Protein AF-A0A2J6S0X8-F1 (afdb_monomer_lite)

Foldseek 3Di:
DQDPDFDDLEDPDQDALQVDWDKDWDWDWDQDPPPRDIDIDIDIDTHRPVVCLVPLVSLVVVLVVLVPDDPVVCRRVVVSHHVVNSVVSNCVRQVVNDDPVVPDDDPDDDDD

pLDDT: mean 86.48, std 17.75, range [34.16, 98.19]

Structure (mmCIF, N/CA/C/O backbone):
data_AF-A0A2J6S0X8-F1
#
_entry.id   AF-A0A2J6S0X8-F1
#
loop_
_atom_site.group_PDB
_atom_site.id
_atom_site.type_symbol
_atom_site.label_atom_id
_atom_site.label_alt_id
_atom_site.label_comp_id
_atom_site.label_asym_id
_atom_site.label_entity_id
_atom_site.label_seq_id
_atom_site.pdbx_PDB_ins_code
_atom_site.Cartn_x
_atom_site.Cartn_y
_atom_site.Cartn_z
_atom_site.occupancy
_atom_site.B_iso_or_equiv
_atom_site.auth_seq_id
_atom_site.auth_comp_id
_atom_site.auth_asym_id
_atom_site.auth_atom_id
_atom_site.pdbx_PDB_model_num
ATOM 1 N N . MET A 1 1 ? -13.379 -9.865 9.102 1.00 41.94 1 MET A N 1
ATOM 2 C CA . MET A 1 1 ? -12.910 -11.233 8.828 1.00 41.94 1 MET A CA 1
ATOM 3 C C . MET A 1 1 ? -11.591 -11.075 8.099 1.00 41.94 1 MET A C 1
ATOM 5 O O . MET A 1 1 ? -11.586 -10.489 7.026 1.00 41.94 1 MET A O 1
ATOM 9 N N . PHE A 1 2 ? -10.484 -11.426 8.757 1.00 47.00 2 PHE A N 1
ATOM 10 C CA . PHE A 1 2 ? -9.172 -11.511 8.111 1.00 47.00 2 PHE A CA 1
ATOM 11 C C . PHE A 1 2 ? -9.282 -12.508 6.958 1.00 47.00 2 PHE A C 1
ATOM 13 O O . PHE A 1 2 ? -10.103 -13.422 7.044 1.00 47.00 2 PHE A O 1
ATOM 20 N N . GLN A 1 3 ? -8.554 -12.274 5.871 1.00 52.78 3 GLN A N 1
ATOM 21 C CA . GLN A 1 3 ? -8.645 -13.056 4.642 1.00 52.78 3 GLN A CA 1
ATOM 22 C C . GLN A 1 3 ? -8.567 -14.558 4.977 1.00 52.78 3 GLN A C 1
ATOM 24 O O . GLN A 1 3 ? -7.548 -15.018 5.483 1.00 52.78 3 GLN A O 1
ATOM 29 N N . GLN A 1 4 ? -9.683 -15.284 4.826 1.00 54.19 4 GLN A N 1
ATOM 30 C CA . GLN A 1 4 ? -9.779 -16.689 5.256 1.00 54.19 4 GLN A CA 1
ATOM 31 C C . GLN A 1 4 ? -9.150 -17.647 4.248 1.00 54.19 4 GLN A C 1
ATOM 33 O O . GLN A 1 4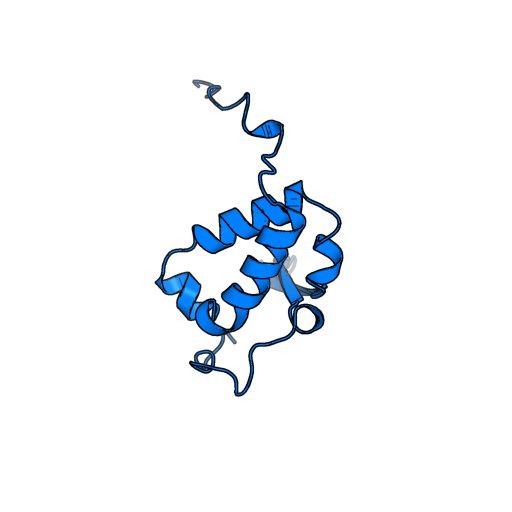 ? -8.719 -18.727 4.632 1.00 54.19 4 GLN A O 1
ATOM 38 N N . GLU A 1 5 ? -9.065 -17.223 2.989 1.00 61.81 5 GLU A N 1
ATOM 39 C CA . GLU A 1 5 ? -8.472 -17.989 1.901 1.00 61.81 5 GLU A CA 1
ATOM 40 C C . GLU A 1 5 ? -7.209 -17.273 1.405 1.00 61.81 5 GLU A C 1
ATOM 42 O O . GLU A 1 5 ? -7.247 -16.052 1.187 1.00 61.81 5 GLU A O 1
ATOM 47 N N . PRO A 1 6 ? -6.084 -17.989 1.242 1.00 65.56 6 PRO A N 1
ATOM 48 C CA . PRO A 1 6 ? -4.869 -17.414 0.683 1.00 65.56 6 PRO A CA 1
ATOM 49 C C . PRO A 1 6 ? -5.131 -16.858 -0.724 1.00 65.56 6 PRO A C 1
ATOM 51 O O . PRO A 1 6 ? -6.010 -17.326 -1.449 1.00 65.56 6 PRO A O 1
ATOM 54 N N . PHE A 1 7 ? -4.368 -15.834 -1.115 1.00 70.25 7 PHE A N 1
ATOM 55 C CA . PHE A 1 7 ? -4.376 -15.359 -2.498 1.00 70.25 7 PHE A CA 1
ATOM 56 C C . PHE A 1 7 ? -4.082 -16.518 -3.455 1.00 70.25 7 PHE A C 1
ATOM 58 O O . PHE A 1 7 ? -3.301 -17.410 -3.122 1.00 70.25 7 PHE A O 1
ATOM 65 N N . ALA A 1 8 ? -4.681 -16.484 -4.647 1.00 77.06 8 ALA A N 1
ATOM 66 C CA . ALA A 1 8 ? -4.326 -17.424 -5.700 1.00 77.06 8 ALA A CA 1
ATOM 67 C C . ALA A 1 8 ? -2.808 -17.377 -5.950 1.00 77.06 8 ALA A C 1
ATOM 69 O O . ALA A 1 8 ? -2.210 -16.299 -5.988 1.00 77.06 8 ALA A O 1
ATOM 70 N N . ASP A 1 9 ? -2.184 -18.540 -6.136 1.00 80.31 9 ASP A N 1
ATOM 71 C CA . ASP A 1 9 ? -0.738 -18.630 -6.378 1.00 80.31 9 ASP A CA 1
ATOM 72 C C . ASP A 1 9 ? -0.319 -17.948 -7.694 1.00 80.31 9 ASP A C 1
ATOM 74 O O . ASP A 1 9 ? 0.842 -17.604 -7.880 1.00 80.31 9 ASP A O 1
ATOM 78 N N . SER A 1 10 ? -1.260 -17.726 -8.614 1.00 81.38 10 SER A N 1
ATOM 79 C CA . SER A 1 10 ? -1.046 -16.961 -9.843 1.00 81.38 10 SER A CA 1
ATOM 80 C C . SER A 1 10 ? -2.365 -16.426 -10.404 1.00 81.38 10 SER A C 1
ATOM 82 O O . SER A 1 10 ? -3.449 -16.901 -10.055 1.00 81.38 10 SER A O 1
ATOM 84 N N . LEU A 1 11 ? -2.264 -15.436 -11.291 1.00 84.62 11 LEU A N 1
ATOM 85 C CA . LEU A 1 11 ? -3.362 -14.980 -12.142 1.00 84.62 11 LEU A CA 1
ATOM 86 C C . LEU A 1 11 ? -3.164 -15.511 -13.574 1.00 84.62 11 LEU A C 1
ATOM 88 O O . LEU A 1 11 ? -2.020 -15.728 -13.977 1.00 84.62 11 LEU A O 1
ATOM 92 N N . PRO A 1 12 ? -4.239 -15.681 -14.373 1.00 88.06 12 PRO A N 1
ATOM 93 C CA . PRO A 1 12 ? -4.135 -16.128 -15.770 1.00 88.06 12 PRO A CA 1
ATOM 94 C C . PRO A 1 12 ? -3.236 -15.239 -16.639 1.00 88.06 12 PRO A C 1
ATOM 96 O O . PRO A 1 12 ? -2.621 -15.703 -17.596 1.00 88.06 12 PRO A O 1
ATOM 99 N N . SER A 1 13 ? -3.166 -13.956 -16.297 1.00 89.81 13 SER A N 1
ATOM 100 C CA . SER A 1 13 ? -2.238 -12.983 -16.854 1.00 89.81 13 SER A CA 1
ATOM 101 C C . SER A 1 13 ? -1.752 -12.067 -15.732 1.00 89.81 13 SER A C 1
ATOM 103 O O . SER A 1 13 ? -2.511 -11.839 -14.783 1.00 89.81 13 SER A O 1
ATOM 105 N N . PRO A 1 14 ? -0.539 -11.496 -15.837 1.00 89.31 14 PRO A N 1
ATOM 106 C CA . PRO A 1 14 ? -0.104 -10.453 -14.917 1.00 89.31 14 PRO A CA 1
ATOM 107 C C . PRO A 1 14 ? -1.140 -9.317 -14.860 1.00 89.31 14 PRO A C 1
ATOM 109 O O . PRO A 1 14 ? -1.706 -8.976 -15.907 1.00 89.31 14 PRO A O 1
ATOM 112 N N . PRO A 1 15 ? -1.404 -8.737 -13.676 1.00 93.69 15 PRO A N 1
ATOM 113 C CA . PRO A 1 15 ? -2.291 -7.586 -13.572 1.00 93.69 15 PRO A CA 1
ATOM 114 C C . PRO A 1 15 ? -1.687 -6.395 -14.320 1.00 93.69 15 PRO A C 1
ATOM 116 O O . PRO A 1 15 ? -0.470 -6.324 -14.517 1.00 93.69 15 PRO A O 1
ATOM 119 N N . LYS A 1 16 ? -2.518 -5.440 -14.731 1.00 95.88 16 LYS A N 1
ATOM 120 C CA . LYS A 1 16 ? -2.007 -4.150 -15.196 1.00 95.88 16 LYS A CA 1
ATOM 121 C C . LYS A 1 16 ? -1.779 -3.228 -14.003 1.00 95.88 16 LYS A C 1
ATOM 123 O O . LYS A 1 16 ? -2.310 -3.469 -12.919 1.00 95.88 16 LYS A O 1
ATOM 128 N N . ILE A 1 17 ? -0.989 -2.172 -14.182 1.00 95.31 17 ILE A N 1
ATOM 129 C CA . ILE A 1 17 ? -0.706 -1.237 -13.085 1.00 95.31 17 ILE A CA 1
ATOM 130 C C . ILE A 1 17 ? -1.982 -0.517 -12.620 1.00 95.31 17 ILE A C 1
ATOM 132 O O . ILE A 1 17 ? -2.146 -0.271 -11.429 1.00 95.31 17 ILE A O 1
ATOM 136 N N . GLU A 1 18 ? -2.927 -0.280 -13.534 1.00 96.62 18 GLU A N 1
ATOM 137 C CA . GLU A 1 18 ? -4.223 0.353 -13.266 1.00 96.62 18 GLU A CA 1
ATOM 138 C C . GLU A 1 18 ? -5.162 -0.544 -12.441 1.00 96.62 18 GLU A C 1
ATOM 140 O O . GLU A 1 18 ? -6.083 -0.052 -11.789 1.00 96.62 18 GLU A O 1
ATOM 145 N N . ASP A 1 19 ? -4.921 -1.859 -12.436 1.00 94.62 19 ASP A N 1
ATOM 146 C CA . ASP A 1 19 ? -5.684 -2.810 -11.625 1.00 94.62 19 ASP A CA 1
ATOM 147 C C . ASP A 1 19 ? -5.202 -2.816 -10.159 1.00 94.62 19 ASP A C 1
ATOM 149 O O . ASP A 1 19 ? -5.904 -3.295 -9.261 1.00 94.62 19 ASP A O 1
ATOM 153 N N . ILE A 1 20 ? -4.011 -2.270 -9.880 1.00 95.31 20 ILE A N 1
ATOM 154 C CA . ILE A 1 20 ? -3.387 -2.304 -8.556 1.00 95.31 20 ILE A CA 1
ATOM 155 C C . ILE A 1 20 ? -3.794 -1.068 -7.748 1.00 95.31 20 ILE A C 1
ATOM 157 O O . ILE A 1 20 ? -3.603 0.075 -8.157 1.00 95.31 20 ILE A O 1
ATOM 161 N N . HIS A 1 21 ? -4.324 -1.313 -6.550 1.00 96.00 21 HIS A N 1
ATOM 162 C CA . HIS A 1 21 ? -4.727 -0.270 -5.611 1.00 96.00 21 HIS A CA 1
ATOM 163 C C . HIS A 1 21 ? -3.990 -0.423 -4.283 1.00 96.00 21 HIS A C 1
ATOM 165 O O . HIS A 1 21 ? -3.889 -1.519 -3.724 1.00 96.00 21 HIS A O 1
ATOM 171 N N . ILE A 1 22 ? -3.542 0.698 -3.728 1.00 94.62 22 ILE A N 1
ATOM 172 C CA . ILE A 1 22 ? -3.026 0.774 -2.368 1.00 94.62 22 ILE A CA 1
ATOM 173 C C . ILE A 1 22 ? -4.222 0.784 -1.419 1.00 94.62 22 ILE A C 1
ATOM 175 O O . ILE A 1 22 ? -5.008 1.733 -1.375 1.00 94.62 22 ILE A O 1
ATOM 179 N N . ARG A 1 23 ? -4.354 -0.283 -0.630 1.00 95.25 23 ARG A N 1
ATOM 180 C CA . ARG A 1 23 ? -5.310 -0.345 0.475 1.00 95.25 23 ARG A CA 1
ATOM 181 C C . ARG A 1 23 ? -4.649 0.157 1.748 1.00 95.25 23 ARG A C 1
ATOM 183 O O . ARG A 1 23 ? -3.734 -0.489 2.257 1.00 95.25 23 ARG A O 1
ATOM 190 N N . HIS A 1 24 ? -5.172 1.239 2.314 1.00 93.69 24 HIS A N 1
ATOM 191 C CA . HIS A 1 24 ? -4.805 1.665 3.660 1.00 93.69 24 HIS A CA 1
ATOM 192 C C . HIS A 1 24 ? -6.023 1.699 4.583 1.00 93.69 24 HIS A C 1
ATOM 194 O O . HIS A 1 24 ? -7.147 2.010 4.181 1.00 93.69 24 HIS A O 1
ATOM 200 N N . GLU A 1 25 ? -5.801 1.359 5.848 1.00 95.88 25 GLU A N 1
ATOM 201 C CA . GLU A 1 25 ? -6.843 1.321 6.864 1.00 95.88 25 GLU A CA 1
ATOM 202 C C . GLU A 1 25 ? -6.542 2.327 7.963 1.00 95.88 25 GLU A C 1
ATOM 204 O O . GLU A 1 25 ? -5.549 2.214 8.678 1.00 95.88 25 GLU A O 1
ATOM 209 N N . ARG A 1 26 ? -7.445 3.291 8.151 1.00 96.75 26 ARG A N 1
ATOM 210 C CA . ARG A 1 26 ? -7.412 4.148 9.331 1.00 96.75 26 ARG A CA 1
ATOM 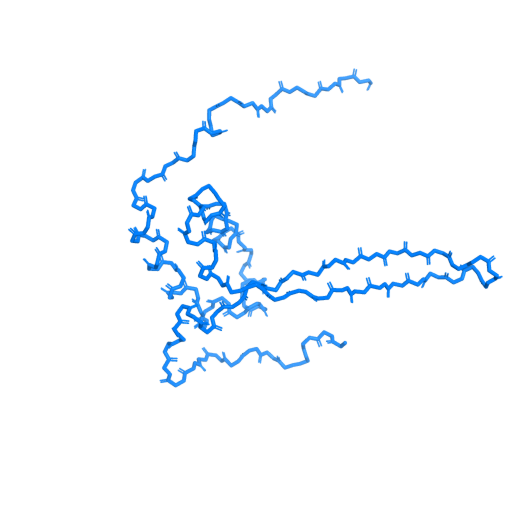211 C C . ARG A 1 26 ? -8.161 3.458 10.456 1.00 96.75 26 ARG A C 1
ATOM 213 O O . ARG A 1 26 ? -9.396 3.456 10.489 1.00 96.75 26 ARG A O 1
ATOM 220 N N . GLN A 1 27 ? -7.393 2.879 11.362 1.00 97.44 27 GLN A N 1
ATOM 221 C CA . GLN A 1 27 ? -7.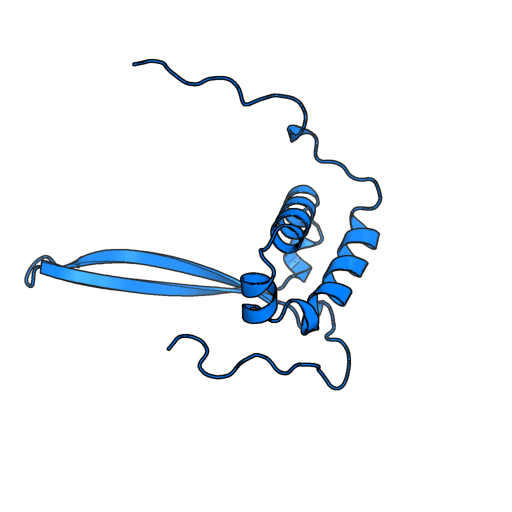895 2.157 12.516 1.00 97.44 27 GLN A CA 1
ATOM 222 C C . GLN A 1 27 ? -7.976 3.094 13.725 1.00 97.44 27 GLN A C 1
ATOM 224 O O . GLN A 1 27 ? -7.040 3.835 14.015 1.00 97.44 27 GLN A O 1
ATOM 229 N N . THR A 1 28 ? -9.112 3.105 14.422 1.00 97.00 28 THR A N 1
ATOM 230 C CA . THR A 1 28 ? -9.299 3.941 15.617 1.00 97.00 28 THR A CA 1
ATOM 231 C C . THR A 1 28 ? -9.934 3.141 16.741 1.00 97.00 28 THR A C 1
ATOM 233 O O . THR A 1 28 ? -10.862 2.367 16.512 1.00 97.00 28 THR A O 1
ATOM 236 N N . LEU A 1 29 ? -9.455 3.364 17.963 1.00 97.88 29 LEU A N 1
ATOM 237 C CA . LEU A 1 29 ? -10.004 2.789 19.186 1.00 97.88 29 LEU A CA 1
ATOM 238 C C . LEU A 1 29 ? -10.670 3.904 19.991 1.00 97.88 29 LEU A C 1
ATOM 240 O O . LEU A 1 29 ? -10.042 4.917 20.296 1.00 97.88 29 LEU A O 1
ATOM 244 N N . ARG A 1 30 ? -11.949 3.741 20.338 1.00 97.12 30 ARG A N 1
ATOM 245 C CA . ARG A 1 30 ? -12.684 4.701 21.174 1.00 97.12 30 ARG A CA 1
ATOM 246 C C . ARG A 1 30 ? -13.409 3.995 22.304 1.00 97.12 30 ARG A C 1
ATOM 248 O O . ARG A 1 30 ? -14.159 3.055 22.069 1.00 97.12 30 ARG A O 1
ATOM 255 N N . ARG A 1 31 ? -13.245 4.485 23.533 1.00 97.75 31 ARG A N 1
ATOM 256 C CA . ARG A 1 31 ? -14.027 4.004 24.676 1.00 97.75 31 ARG A CA 1
ATOM 257 C C . ARG A 1 31 ? -15.408 4.657 24.673 1.00 97.75 31 ARG A C 1
ATOM 259 O O . ARG A 1 31 ? -15.506 5.882 24.679 1.00 97.75 31 ARG A O 1
ATOM 266 N N . LEU A 1 32 ? -16.470 3.857 24.694 1.00 97.94 32 LEU A N 1
ATOM 267 C CA . LEU A 1 32 ? -17.838 4.372 24.749 1.00 97.94 32 LEU A CA 1
ATOM 268 C C . LEU A 1 32 ? -18.148 4.943 26.145 1.00 97.94 32 LEU A C 1
ATOM 270 O O . LEU A 1 32 ? -17.850 4.288 27.147 1.00 97.94 32 LEU A O 1
ATOM 274 N N . PRO A 1 33 ? -18.778 6.128 26.245 1.00 97.31 33 PRO A N 1
ATOM 275 C CA . PRO A 1 33 ? -18.912 6.840 27.518 1.00 97.31 33 PRO A CA 1
ATOM 276 C C . PRO A 1 33 ? -19.823 6.129 28.526 1.00 97.31 33 PRO A C 1
ATOM 278 O O . PRO A 1 33 ? -19.589 6.221 29.726 1.00 97.31 33 PRO A O 1
ATOM 281 N N . ARG A 1 34 ? -20.841 5.395 28.055 1.00 97.94 34 ARG A N 1
ATOM 282 C CA . ARG A 1 34 ? -21.822 4.720 28.924 1.00 97.94 34 ARG A CA 1
ATOM 283 C C . ARG A 1 34 ? -21.409 3.303 29.308 1.00 97.94 34 ARG A C 1
ATOM 285 O O . ARG A 1 34 ? -21.410 2.956 30.479 1.00 97.94 34 ARG A O 1
ATOM 292 N N . THR A 1 35 ? -21.066 2.477 28.324 1.00 98.06 35 THR A N 1
ATOM 293 C CA . THR A 1 35 ? -20.793 1.046 28.540 1.00 98.06 35 THR A CA 1
ATOM 294 C C . THR A 1 35 ? -19.332 0.759 28.861 1.00 98.06 35 THR A C 1
ATOM 296 O O . THR A 1 35 ? -19.005 -0.345 29.278 1.00 98.06 35 THR A O 1
ATOM 299 N N . ARG A 1 36 ? -18.439 1.731 28.630 1.00 97.31 36 ARG A N 1
ATOM 300 C CA . ARG A 1 36 ? -16.977 1.583 28.712 1.00 97.31 36 ARG A CA 1
ATOM 301 C C . ARG A 1 36 ? -16.381 0.515 27.789 1.00 97.31 36 ARG A C 1
ATOM 303 O O . ARG A 1 36 ? -15.182 0.265 27.872 1.00 97.31 36 ARG A O 1
ATOM 310 N N . ALA A 1 37 ? -17.174 -0.042 26.872 1.00 98.19 37 ALA A N 1
ATOM 311 C CA . ALA A 1 37 ? -16.683 -0.912 25.814 1.00 98.19 37 ALA A CA 1
ATOM 312 C C . ALA A 1 37 ? -15.701 -0.161 24.900 1.00 98.19 37 ALA A C 1
ATOM 314 O O . ALA A 1 37 ? -15.806 1.058 24.724 1.00 98.19 37 ALA A O 1
ATOM 315 N N . VAL A 1 38 ? -14.764 -0.898 24.302 1.00 97.62 38 VAL A N 1
ATOM 316 C CA . VAL A 1 38 ? -13.837 -0.373 23.295 1.00 97.62 38 VAL A CA 1
ATOM 317 C C . VAL A 1 38 ? -14.434 -0.610 21.914 1.00 97.62 38 VAL A C 1
ATOM 319 O O . VAL A 1 38 ? -14.638 -1.745 21.497 1.00 97.62 38 VAL A O 1
ATOM 322 N N . MET A 1 39 ? -14.723 0.475 21.207 1.00 97.56 39 MET A N 1
ATOM 323 C CA . MET A 1 39 ? -15.145 0.457 19.816 1.00 97.56 39 MET A CA 1
ATOM 324 C C . MET A 1 39 ? -13.907 0.545 18.925 1.00 97.56 39 MET A C 1
ATOM 326 O O . MET A 1 39 ? -13.212 1.563 18.927 1.00 97.56 39 MET A O 1
ATOM 330 N N . PHE A 1 40 ? -13.644 -0.522 18.175 1.00 97.75 40 PHE A N 1
ATOM 331 C CA . PHE A 1 40 ? -12.615 -0.565 17.145 1.00 97.75 40 PHE A CA 1
ATOM 332 C C . PHE A 1 40 ? -13.252 -0.281 15.786 1.00 97.75 40 PHE A C 1
ATOM 334 O O . PHE A 1 40 ? -14.086 -1.049 15.312 1.00 97.75 40 PHE A O 1
ATOM 341 N N . LEU A 1 41 ? -12.894 0.849 15.184 1.00 96.75 41 LEU A N 1
ATOM 342 C CA . LEU A 1 41 ? -13.366 1.241 13.861 1.00 96.75 41 LEU A CA 1
ATOM 343 C C . LEU A 1 41 ? -12.234 1.104 12.858 1.00 96.75 41 LEU A C 1
ATOM 345 O O . LEU A 1 41 ? -11.125 1.570 13.112 1.00 96.75 41 LEU A O 1
ATOM 349 N N . VAL A 1 42 ? -12.557 0.554 11.695 1.00 96.38 42 VAL A N 1
ATOM 350 C CA . VAL A 1 42 ? -11.643 0.430 10.563 1.00 96.38 42 VAL A CA 1
ATOM 351 C C . VAL A 1 42 ? -12.267 1.159 9.384 1.00 96.38 42 VAL A C 1
ATOM 353 O O . VAL A 1 42 ? -13.307 0.744 8.876 1.00 96.38 42 VAL A O 1
ATOM 356 N N . ARG A 1 43 ? -11.650 2.258 8.944 1.00 97.00 43 ARG A N 1
ATOM 357 C CA . ARG A 1 43 ? -12.026 2.916 7.688 1.00 97.00 43 ARG A CA 1
ATOM 358 C C . ARG A 1 43 ? -11.034 2.518 6.605 1.00 97.00 43 ARG A C 1
ATOM 360 O O . ARG A 1 43 ? -9.861 2.861 6.707 1.00 97.00 43 ARG A O 1
ATOM 367 N N . THR A 1 44 ? -11.514 1.796 5.597 1.00 9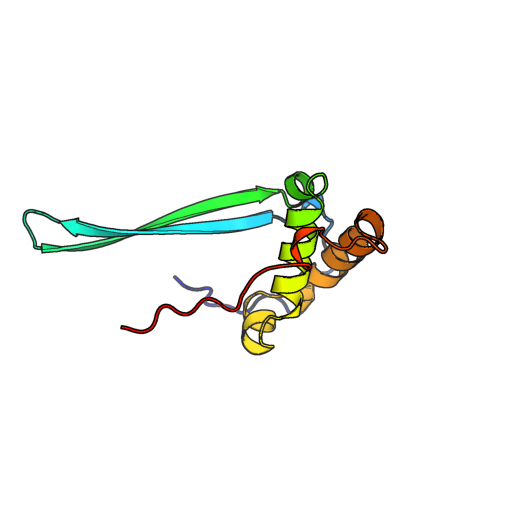6.12 44 THR A N 1
ATOM 368 C CA . THR A 1 44 ? -10.716 1.379 4.436 1.00 96.12 44 THR A CA 1
ATOM 369 C C . THR A 1 44 ? -10.736 2.465 3.369 1.00 96.12 44 THR A C 1
ATOM 371 O O . THR A 1 44 ? -11.796 3.013 3.067 1.00 96.12 44 THR A O 1
ATOM 374 N N . TYR A 1 45 ? -9.575 2.734 2.789 1.00 96.56 45 TYR A N 1
ATOM 375 C CA . TYR A 1 45 ? -9.405 3.548 1.596 1.00 96.56 45 TYR A CA 1
ATOM 376 C C . TYR A 1 45 ? -8.687 2.709 0.540 1.00 96.56 45 TYR A C 1
ATOM 378 O O . TYR A 1 45 ? -7.850 1.867 0.876 1.00 96.56 45 TYR A O 1
ATOM 386 N N . LEU A 1 46 ? -9.044 2.936 -0.718 1.00 96.00 46 LEU A N 1
ATOM 387 C CA . LEU A 1 46 ? -8.419 2.326 -1.882 1.00 96.00 46 LEU A CA 1
ATOM 388 C C . LEU A 1 46 ? -7.991 3.467 -2.795 1.00 96.00 46 LEU A C 1
ATOM 390 O O . LEU A 1 46 ? -8.842 4.226 -3.253 1.00 96.00 46 LEU A O 1
ATOM 394 N N . THR A 1 47 ? -6.689 3.588 -3.011 1.00 95.06 47 THR A N 1
ATOM 395 C CA . THR A 1 47 ? -6.099 4.600 -3.890 1.00 95.06 47 THR A CA 1
ATOM 396 C C . THR A 1 47 ? -5.476 3.882 -5.083 1.00 95.06 47 THR A C 1
ATOM 398 O O . THR A 1 47 ? -4.727 2.928 -4.851 1.00 95.06 47 THR A O 1
ATOM 401 N N . PRO A 1 48 ? -5.775 4.272 -6.333 1.00 96.50 48 PRO A N 1
ATOM 402 C CA . PRO A 1 48 ? -5.070 3.753 -7.499 1.00 96.50 48 PRO A CA 1
ATOM 403 C C . PRO A 1 48 ? -3.559 3.907 -7.321 1.00 96.50 48 PRO A C 1
ATOM 405 O O . PRO A 1 48 ? -3.082 4.968 -6.926 1.00 96.50 48 PRO A O 1
ATOM 408 N N . LEU A 1 49 ? -2.788 2.855 -7.597 1.00 96.06 49 LEU A N 1
ATOM 409 C CA . LEU A 1 49 ? -1.327 2.937 -7.507 1.00 96.06 49 LEU A CA 1
ATOM 410 C C . LEU A 1 49 ? -0.753 3.946 -8.516 1.00 96.06 49 LEU A C 1
ATOM 412 O O . LEU A 1 49 ? 0.293 4.538 -8.267 1.00 96.06 49 LEU A O 1
ATOM 416 N N . THR A 1 50 ? -1.472 4.173 -9.618 1.00 96.81 50 THR A N 1
ATOM 417 C CA . THR A 1 50 ? -1.154 5.172 -10.643 1.00 96.81 50 THR A CA 1
ATOM 418 C C . THR A 1 50 ? -1.041 6.589 -10.090 1.00 96.81 50 THR A C 1
ATOM 420 O O . THR A 1 50 ? -0.211 7.351 -10.575 1.00 96.81 50 THR A O 1
ATOM 423 N N . ASP A 1 51 ? -1.806 6.927 -9.049 1.00 94.94 51 ASP A N 1
ATOM 424 C CA . ASP A 1 51 ? -1.785 8.262 -8.439 1.00 94.94 51 ASP A CA 1
ATOM 425 C C . ASP A 1 51 ? -0.444 8.546 -7.735 1.00 94.94 51 ASP A C 1
ATOM 427 O O . ASP A 1 51 ? -0.090 9.699 -7.523 1.00 94.94 51 ASP A O 1
ATOM 431 N N . LEU A 1 52 ? 0.324 7.501 -7.391 1.00 93.25 52 LEU A N 1
ATOM 432 C CA . LEU A 1 52 ? 1.629 7.623 -6.733 1.00 93.25 52 LEU A CA 1
ATOM 433 C C . LEU A 1 52 ? 2.792 7.789 -7.722 1.00 93.25 52 LEU A C 1
ATOM 435 O O . LEU A 1 52 ? 3.907 8.100 -7.314 1.00 93.25 52 LEU A O 1
ATOM 439 N N . LEU A 1 53 ? 2.573 7.540 -9.016 1.00 93.25 53 LEU A N 1
ATOM 440 C CA . LEU A 1 53 ? 3.659 7.462 -10.000 1.00 93.25 53 LEU A CA 1
ATOM 441 C C . LEU A 1 53 ? 4.359 8.810 -10.233 1.00 93.25 53 LEU A C 1
ATOM 443 O O . LEU A 1 53 ? 5.514 8.833 -10.652 1.00 93.25 53 LEU A O 1
ATOM 447 N N . GLU A 1 54 ? 3.682 9.919 -9.929 1.00 91.38 54 GLU A N 1
ATOM 448 C CA . GLU A 1 54 ? 4.227 11.278 -10.030 1.00 91.38 54 GLU A CA 1
ATOM 449 C C . GLU A 1 54 ? 5.066 11.677 -8.797 1.00 91.38 54 GLU A C 1
ATOM 451 O O . GLU A 1 54 ? 5.876 12.602 -8.869 1.00 91.38 54 GLU A O 1
ATOM 456 N N . GLU A 1 55 ? 4.939 10.954 -7.679 1.00 94.38 55 GLU A N 1
ATOM 457 C CA . GLU A 1 55 ? 5.628 11.233 -6.415 1.00 94.38 55 GLU A CA 1
ATOM 458 C C . GLU A 1 55 ? 6.815 10.281 -6.197 1.00 94.38 55 GLU A C 1
ATOM 460 O O . GLU A 1 55 ? 6.699 9.228 -5.564 1.00 94.38 55 GLU A O 1
ATOM 465 N N . ARG A 1 56 ? 7.992 10.655 -6.708 1.00 94.06 56 ARG A N 1
ATOM 466 C CA . ARG A 1 56 ? 9.189 9.791 -6.695 1.00 94.06 56 ARG A CA 1
ATOM 467 C C . ARG A 1 56 ? 9.648 9.356 -5.298 1.00 94.06 56 ARG A C 1
ATOM 469 O O . ARG A 1 56 ? 9.962 8.179 -5.128 1.00 94.06 56 ARG A O 1
ATOM 476 N N . ASP A 1 57 ? 9.639 10.245 -4.306 1.00 94.69 57 ASP A N 1
ATOM 477 C CA . ASP A 1 57 ? 10.005 9.910 -2.918 1.00 94.69 57 ASP A CA 1
ATOM 478 C C . ASP A 1 57 ? 9.060 8.861 -2.316 1.00 94.69 57 ASP A C 1
ATOM 480 O O . ASP A 1 57 ? 9.491 7.856 -1.735 1.00 94.69 57 ASP A O 1
ATOM 484 N N . SER A 1 58 ? 7.754 9.068 -2.502 1.00 94.12 58 SER A N 1
ATOM 485 C CA . SER A 1 58 ? 6.700 8.172 -2.027 1.00 94.12 58 SER A CA 1
ATOM 486 C C . SER A 1 58 ? 6.780 6.811 -2.726 1.00 94.12 58 SER A C 1
ATOM 488 O O . SER A 1 58 ? 6.691 5.767 -2.073 1.00 94.12 58 SER A O 1
ATOM 490 N N . LEU A 1 59 ? 7.011 6.805 -4.042 1.00 95.69 59 LEU A N 1
ATOM 491 C CA . LEU A 1 59 ? 7.175 5.595 -4.847 1.00 95.69 59 LEU A CA 1
ATOM 492 C C . LEU A 1 59 ? 8.425 4.802 -4.437 1.00 95.69 59 LEU A C 1
ATOM 494 O O . LEU A 1 59 ? 8.351 3.585 -4.255 1.00 95.69 59 LEU A O 1
ATOM 498 N N . TYR A 1 60 ? 9.556 5.484 -4.233 1.00 95.75 60 TYR A N 1
ATOM 499 C CA . TYR A 1 60 ? 10.800 4.878 -3.754 1.00 95.75 60 TYR A CA 1
ATOM 500 C C . TYR A 1 60 ? 10.625 4.265 -2.360 1.00 95.75 60 TYR A C 1
ATOM 502 O O . TYR A 1 60 ? 11.018 3.117 -2.120 1.00 95.75 60 TYR A O 1
ATOM 510 N N . SER A 1 61 ? 9.992 5.006 -1.448 1.00 94.94 61 SER A N 1
ATOM 511 C CA . SER A 1 61 ? 9.708 4.555 -0.083 1.00 94.94 61 SER A CA 1
ATOM 512 C C . SER A 1 61 ? 8.793 3.332 -0.079 1.00 94.94 61 SER A C 1
ATOM 514 O O . SER A 1 61 ? 9.048 2.364 0.640 1.00 94.94 61 SER A O 1
ATOM 516 N N . LEU A 1 62 ? 7.759 3.330 -0.927 1.00 95.50 62 LEU A N 1
ATOM 517 C CA . LEU A 1 62 ? 6.851 2.198 -1.071 1.00 95.50 62 LEU A CA 1
ATOM 518 C C . LEU A 1 62 ? 7.565 0.961 -1.640 1.00 95.50 62 LEU A C 1
ATOM 520 O O . LEU A 1 62 ? 7.394 -0.126 -1.083 1.00 95.50 62 LEU A O 1
ATOM 524 N N . ARG A 1 63 ? 8.389 1.113 -2.692 1.00 96.31 63 ARG A N 1
ATOM 525 C CA . ARG A 1 63 ? 9.213 0.017 -3.242 1.00 96.31 63 ARG A CA 1
ATOM 526 C C . ARG A 1 63 ? 10.089 -0.593 -2.155 1.00 96.31 63 ARG A C 1
ATOM 528 O O . ARG A 1 63 ? 9.998 -1.792 -1.899 1.00 96.31 63 ARG A O 1
ATOM 535 N N . SER A 1 64 ? 10.851 0.252 -1.468 1.00 95.44 64 SER A N 1
ATOM 536 C CA . SER A 1 64 ? 11.778 -0.159 -0.410 1.00 95.44 64 SER A CA 1
ATOM 537 C C . SER A 1 64 ? 11.054 -0.899 0.720 1.00 95.44 64 SER A C 1
ATOM 539 O O . SER A 1 64 ? 11.493 -1.960 1.165 1.00 95.44 64 SER A O 1
ATOM 541 N N . ALA A 1 65 ? 9.896 -0.390 1.152 1.00 95.81 65 ALA A N 1
ATOM 542 C CA . ALA A 1 65 ? 9.097 -1.017 2.199 1.00 95.81 65 ALA A CA 1
ATOM 543 C C . ALA A 1 65 ? 8.545 -2.392 1.785 1.00 95.81 65 ALA A C 1
ATOM 545 O O . ALA A 1 65 ? 8.554 -3.314 2.598 1.00 95.81 65 ALA A O 1
ATOM 546 N N . ILE A 1 66 ? 8.067 -2.545 0.544 1.00 95.94 66 ILE A N 1
ATOM 547 C CA . ILE A 1 66 ? 7.541 -3.818 0.018 1.00 95.94 66 ILE A CA 1
ATOM 548 C C . ILE A 1 66 ? 8.652 -4.861 -0.131 1.00 95.94 66 ILE A C 1
ATOM 550 O O . ILE A 1 66 ? 8.432 -6.045 0.143 1.00 95.94 66 ILE A O 1
ATOM 554 N N . GLU A 1 67 ? 9.843 -4.450 -0.564 1.00 95.25 67 GLU A N 1
ATOM 555 C CA . GLU A 1 67 ? 11.000 -5.340 -0.698 1.00 95.25 67 GLU A CA 1
ATOM 556 C C . GLU A 1 67 ? 11.496 -5.832 0.662 1.00 95.25 67 GLU A C 1
ATOM 558 O O . GLU A 1 67 ? 11.802 -7.016 0.807 1.00 95.25 67 GLU A O 1
ATOM 563 N N . ALA A 1 68 ? 11.457 -4.968 1.677 1.00 96.62 68 ALA A 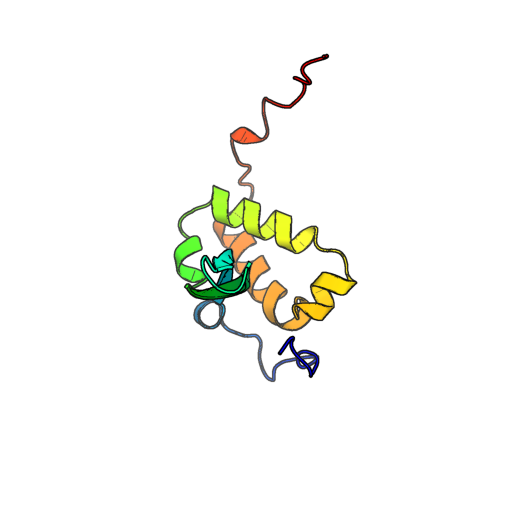N 1
ATOM 564 C CA . ALA A 1 68 ? 11.848 -5.287 3.047 1.00 96.62 68 ALA A CA 1
ATOM 565 C C . ALA A 1 68 ? 10.844 -6.171 3.816 1.00 96.62 68 ALA A C 1
ATOM 567 O O . ALA A 1 68 ? 11.114 -6.547 4.959 1.00 96.62 68 ALA A O 1
ATOM 568 N N . TRP A 1 69 ? 9.679 -6.508 3.245 1.00 96.19 69 TRP A N 1
ATOM 569 C CA . TRP A 1 69 ? 8.718 -7.377 3.929 1.00 96.19 69 TRP A CA 1
ATOM 570 C C . TRP A 1 69 ? 9.313 -8.758 4.242 1.00 96.19 69 TRP A C 1
ATOM 572 O O . TRP A 1 69 ? 9.871 -9.396 3.343 1.00 96.19 69 TRP A O 1
ATOM 582 N N . PRO A 1 70 ? 9.109 -9.277 5.472 1.00 96.75 70 PRO A N 1
ATOM 583 C CA . PRO A 1 70 ? 9.361 -10.680 5.772 1.00 96.75 70 PRO A CA 1
ATOM 584 C C . PRO A 1 70 ? 8.576 -11.589 4.824 1.00 96.75 70 PRO A C 1
ATOM 586 O O . PRO A 1 70 ? 7.442 -11.274 4.454 1.00 96.75 70 PRO A O 1
ATOM 589 N N . GLU A 1 71 ? 9.143 -12.743 4.476 1.00 93.44 71 GLU A N 1
ATOM 590 C CA . GLU A 1 71 ? 8.570 -13.623 3.449 1.00 93.44 71 GLU A CA 1
ATOM 591 C C . GLU A 1 71 ? 7.143 -14.090 3.779 1.00 93.44 71 GLU A C 1
ATOM 593 O O . GLU A 1 71 ? 6.275 -14.130 2.911 1.00 93.44 71 GLU A O 1
ATOM 598 N N . GLU A 1 72 ? 6.850 -14.348 5.055 1.00 91.19 72 GLU A N 1
ATOM 599 C CA . GLU A 1 72 ? 5.495 -14.689 5.499 1.00 91.19 72 GLU A CA 1
ATOM 600 C C . GLU A 1 72 ? 4.494 -13.559 5.209 1.00 91.19 72 GLU A C 1
ATOM 602 O O . GLU A 1 72 ? 3.405 -13.806 4.691 1.00 91.19 72 GLU A O 1
ATOM 607 N N . MET A 1 73 ? 4.878 -12.305 5.476 1.00 92.38 73 MET A N 1
ATOM 608 C CA . MET A 1 73 ? 4.045 -11.139 5.182 1.00 92.38 73 MET A CA 1
ATOM 609 C C . MET A 1 73 ? 3.871 -10.949 3.676 1.00 92.38 73 MET A C 1
ATOM 611 O O . MET A 1 73 ? 2.772 -10.629 3.220 1.00 92.38 73 MET A O 1
ATOM 615 N N . ALA A 1 74 ? 4.938 -11.152 2.906 1.00 93.06 74 ALA A N 1
ATOM 616 C CA . ALA A 1 74 ? 4.906 -11.072 1.456 1.00 93.06 74 ALA A CA 1
ATOM 617 C C . ALA A 1 74 ? 3.932 -12.086 0.850 1.00 93.06 74 ALA A C 1
ATOM 619 O O . ALA A 1 74 ? 3.072 -11.701 0.056 1.00 93.06 74 ALA A O 1
ATOM 620 N N . ARG A 1 75 ? 4.008 -13.350 1.278 1.00 90.12 75 ARG A N 1
ATOM 621 C CA . ARG A 1 75 ? 3.075 -14.401 0.861 1.00 90.12 75 ARG A CA 1
ATOM 622 C C . ARG A 1 75 ? 1.650 -14.089 1.303 1.00 90.12 75 ARG A C 1
ATOM 624 O O . ARG A 1 75 ? 0.729 -14.166 0.493 1.00 90.12 75 ARG A O 1
ATOM 631 N N . TYR A 1 76 ? 1.471 -13.679 2.559 1.00 88.81 76 TYR A N 1
ATOM 632 C CA . TYR A 1 76 ? 0.163 -13.306 3.098 1.00 88.81 76 TYR A CA 1
ATOM 633 C C . TYR A 1 76 ? -0.490 -12.169 2.302 1.00 88.81 76 TYR A C 1
ATOM 635 O O . TYR A 1 76 ? -1.696 -12.200 2.095 1.00 88.81 76 TYR A O 1
ATOM 643 N N . LYS A 1 77 ? 0.290 -11.197 1.813 1.00 91.19 77 LYS A N 1
ATOM 644 C CA . LYS A 1 77 ? -0.187 -10.074 0.984 1.00 91.19 77 LYS A CA 1
ATOM 645 C C . LYS A 1 77 ? -0.149 -10.346 -0.527 1.00 91.19 77 LYS A C 1
ATOM 647 O O . LYS A 1 77 ? -0.351 -9.423 -1.318 1.00 91.19 77 LYS A O 1
ATOM 652 N N . GLY A 1 78 ? 0.136 -11.582 -0.936 1.00 92.06 78 GLY A N 1
ATOM 653 C CA . GLY A 1 78 ? 0.156 -11.986 -2.340 1.00 92.06 78 GLY A CA 1
ATOM 654 C C . GLY A 1 78 ? 1.216 -11.276 -3.182 1.00 92.06 78 GLY A C 1
ATOM 655 O O . GLY A 1 78 ? 0.974 -11.042 -4.362 1.00 92.06 78 GLY A O 1
ATOM 656 N N . ARG A 1 79 ? 2.368 -10.896 -2.602 1.00 93.44 79 ARG A N 1
ATOM 657 C CA . ARG A 1 79 ? 3.446 -10.154 -3.291 1.00 93.44 79 ARG A CA 1
ATOM 658 C C . ARG A 1 79 ? 3.839 -10.822 -4.615 1.00 93.44 79 ARG A C 1
ATOM 660 O O . ARG A 1 79 ? 4.038 -10.129 -5.605 1.00 93.44 79 ARG A O 1
ATOM 667 N N . HIS A 1 80 ? 3.866 -12.154 -4.654 1.00 92.06 80 HIS A N 1
ATOM 668 C CA . HIS A 1 80 ? 4.176 -12.956 -5.845 1.00 92.06 80 HIS A CA 1
ATOM 669 C C . HIS A 1 80 ? 3.195 -12.771 -7.015 1.00 92.06 80 HIS A C 1
ATOM 671 O O . HIS A 1 80 ? 3.532 -13.108 -8.142 1.00 92.06 80 HIS A O 1
ATOM 677 N N . VAL A 1 81 ? 1.996 -12.237 -6.771 1.00 92.62 81 VAL A N 1
ATOM 678 C CA . VAL A 1 81 ? 0.962 -12.046 -7.800 1.00 92.62 81 VAL A CA 1
ATOM 679 C C . VAL A 1 81 ? 1.126 -10.724 -8.553 1.00 92.62 81 VAL A C 1
ATOM 681 O O . VAL A 1 81 ? 0.827 -10.647 -9.743 1.00 92.62 81 VAL A O 1
ATOM 684 N N . TRP A 1 82 ? 1.562 -9.666 -7.864 1.00 93.75 82 TRP A N 1
ATOM 685 C CA . TRP A 1 82 ? 1.487 -8.291 -8.377 1.00 93.75 82 TRP A CA 1
ATOM 686 C C . TRP A 1 82 ? 2.819 -7.533 -8.357 1.00 93.75 82 TRP A C 1
ATOM 688 O O . TRP A 1 82 ? 2.970 -6.555 -9.093 1.00 93.75 82 TRP A O 1
ATOM 698 N N . ALA A 1 83 ? 3.797 -7.949 -7.546 1.00 94.62 83 ALA A N 1
ATOM 699 C CA . ALA A 1 83 ? 4.995 -7.144 -7.309 1.00 94.62 83 ALA A CA 1
ATOM 700 C C . ALA A 1 83 ? 5.897 -7.005 -8.535 1.00 94.62 83 ALA A C 1
ATOM 702 O O . ALA A 1 83 ? 6.544 -5.974 -8.671 1.00 94.62 83 ALA A O 1
ATOM 703 N N . ASP A 1 84 ? 5.909 -7.974 -9.449 1.00 95.31 84 ASP A N 1
ATOM 704 C CA . ASP A 1 84 ? 6.717 -7.891 -10.673 1.00 95.31 84 ASP A CA 1
ATOM 705 C C . ASP A 1 84 ? 6.223 -6.797 -11.630 1.00 95.31 84 ASP A C 1
ATOM 707 O O . ASP A 1 84 ? 7.002 -6.196 -12.369 1.00 95.31 84 ASP A O 1
ATOM 711 N N . VAL A 1 85 ? 4.917 -6.513 -11.632 1.00 96.12 85 VAL A N 1
ATOM 712 C CA . VAL A 1 85 ? 4.339 -5.403 -12.406 1.00 96.12 85 VAL A CA 1
ATOM 713 C C . VAL A 1 85 ? 4.721 -4.079 -11.758 1.00 96.12 85 VAL A C 1
ATOM 715 O O . VAL A 1 85 ? 5.237 -3.196 -12.435 1.00 96.12 85 VAL A O 1
ATOM 718 N N . PHE A 1 86 ? 4.541 -3.974 -10.440 1.00 96.75 86 PHE A N 1
ATOM 719 C CA . PHE A 1 86 ? 4.916 -2.786 -9.677 1.00 96.75 86 PHE A CA 1
ATOM 720 C C . PHE A 1 86 ? 6.415 -2.467 -9.784 1.00 96.75 86 PHE A C 1
ATOM 722 O O . PHE A 1 86 ? 6.775 -1.329 -10.065 1.00 96.75 86 PHE A O 1
ATOM 729 N N . ARG A 1 87 ? 7.285 -3.472 -9.632 1.00 96.31 87 ARG A N 1
ATOM 730 C CA . ARG A 1 87 ? 8.743 -3.318 -9.703 1.00 96.31 87 ARG A CA 1
ATOM 731 C C . ARG A 1 87 ? 9.188 -2.765 -11.051 1.00 96.31 87 ARG A C 1
ATOM 733 O O . ARG A 1 87 ? 9.938 -1.802 -11.071 1.00 96.31 87 ARG A O 1
ATOM 740 N N . ARG A 1 88 ? 8.678 -3.316 -12.160 1.00 96.56 88 ARG A N 1
ATOM 741 C CA . ARG A 1 88 ? 9.003 -2.819 -13.509 1.00 96.56 88 ARG A CA 1
ATOM 742 C C . ARG A 1 88 ? 8.654 -1.341 -13.672 1.00 96.56 88 ARG A C 1
ATOM 744 O O . ARG A 1 88 ? 9.484 -0.577 -14.143 1.00 96.56 88 ARG A O 1
ATOM 751 N N . VAL A 1 89 ? 7.470 -0.935 -13.213 1.00 96.50 89 VAL A N 1
ATOM 752 C CA . VAL A 1 89 ? 7.047 0.474 -13.250 1.00 96.50 89 VAL A CA 1
ATOM 753 C C . VAL A 1 89 ? 7.936 1.351 -12.362 1.00 96.50 89 VAL A C 1
ATOM 755 O O . VAL A 1 89 ? 8.321 2.446 -12.766 1.00 96.50 89 VAL A O 1
ATOM 758 N N . CYS A 1 90 ? 8.315 0.880 -11.170 1.00 96.50 90 CYS A N 1
ATOM 759 C CA . CYS A 1 90 ? 9.270 1.599 -10.330 1.00 96.50 90 CYS A CA 1
ATOM 760 C C . CYS A 1 90 ? 10.632 1.761 -11.005 1.00 96.50 90 CYS A C 1
ATOM 762 O O . CYS A 1 90 ? 11.201 2.842 -10.927 1.00 96.50 90 CYS A O 1
ATOM 764 N N . ASP A 1 91 ? 11.156 0.722 -11.650 1.00 96.00 91 ASP A N 1
ATOM 765 C CA . ASP A 1 91 ? 12.462 0.772 -12.309 1.00 96.00 91 ASP A CA 1
ATOM 766 C C . ASP A 1 91 ? 12.446 1.742 -13.501 1.00 96.00 91 ASP A C 1
ATOM 768 O O . ASP A 1 91 ? 13.390 2.509 -13.678 1.00 96.00 91 ASP A O 1
ATOM 772 N N . GLU A 1 92 ? 11.344 1.785 -14.257 1.00 96.31 92 GLU A N 1
ATOM 773 C CA . GLU A 1 92 ? 11.129 2.748 -15.345 1.00 96.31 92 GLU A CA 1
ATOM 774 C C . GLU A 1 92 ? 11.069 4.205 -14.852 1.00 96.31 92 GLU A C 1
ATOM 776 O O . GLU A 1 92 ? 11.635 5.098 -15.484 1.00 96.31 92 GLU A O 1
ATOM 781 N N . ILE A 1 93 ? 10.394 4.466 -13.726 1.00 95.88 93 ILE A N 1
ATOM 782 C CA . ILE A 1 93 ? 10.168 5.831 -13.218 1.00 95.88 93 ILE A CA 1
ATOM 783 C C . ILE A 1 93 ? 11.337 6.343 -12.374 1.00 95.88 93 ILE A C 1
ATOM 785 O O . ILE A 1 93 ? 11.707 7.521 -12.471 1.00 95.88 93 ILE A O 1
ATOM 789 N N . LEU A 1 94 ? 11.876 5.487 -11.505 1.00 95.56 94 LEU A N 1
ATOM 790 C CA . LEU A 1 94 ? 12.929 5.842 -10.559 1.00 95.56 94 LEU A CA 1
ATOM 791 C C . LEU A 1 94 ? 14.303 5.767 -11.230 1.00 95.56 94 LEU A C 1
ATOM 793 O O . LEU A 1 94 ? 15.101 6.676 -11.030 1.00 95.56 94 LEU A O 1
ATOM 797 N N . GLY A 1 95 ? 14.592 4.748 -12.046 1.00 93.00 95 GLY A N 1
ATOM 798 C CA . GLY A 1 95 ? 15.948 4.524 -12.558 1.00 93.00 95 GLY A CA 1
ATOM 799 C C . GLY A 1 95 ? 16.979 4.548 -11.419 1.00 93.00 95 GLY A C 1
ATOM 800 O O . GLY A 1 95 ? 16.806 3.855 -10.416 1.00 93.00 95 GLY A O 1
ATOM 801 N N . ASP A 1 96 ? 17.990 5.415 -11.539 1.00 91.19 96 ASP A N 1
ATOM 802 C CA . ASP A 1 96 ? 19.039 5.637 -10.526 1.00 91.19 96 ASP A CA 1
ATOM 803 C C . ASP A 1 96 ? 18.657 6.676 -9.446 1.00 91.19 96 ASP A C 1
ATOM 805 O O . ASP A 1 96 ? 19.520 7.192 -8.736 1.00 91.19 96 ASP A O 1
ATOM 809 N N . TYR A 1 97 ? 17.376 7.039 -9.335 1.00 92.94 97 TYR A N 1
ATOM 810 C CA . TYR A 1 97 ? 16.898 8.004 -8.346 1.00 92.94 97 TYR A CA 1
ATOM 811 C C . TYR A 1 97 ? 17.139 7.525 -6.911 1.00 92.94 97 TYR A C 1
ATOM 813 O O . TYR A 1 97 ? 16.764 6.412 -6.530 1.00 92.94 97 TYR A O 1
ATOM 821 N N . ILE A 1 98 ? 17.701 8.422 -6.104 1.00 87.12 98 ILE A N 1
ATOM 822 C CA . ILE A 1 98 ? 17.927 8.260 -4.671 1.00 87.12 98 ILE A CA 1
ATOM 823 C C . ILE A 1 98 ? 17.352 9.514 -3.990 1.00 87.12 98 ILE A C 1
ATOM 825 O O . ILE A 1 98 ? 17.737 10.613 -4.390 1.00 87.12 98 ILE A O 1
ATOM 829 N N . PRO A 1 99 ? 16.441 9.379 -3.006 1.00 88.31 99 PRO A N 1
ATOM 830 C CA . PRO A 1 99 ? 15.908 10.511 -2.246 1.00 88.31 99 PRO A CA 1
ATOM 831 C C . PRO A 1 99 ? 16.997 11.323 -1.536 1.00 88.31 99 PRO A C 1
ATOM 833 O O . PRO A 1 99 ? 17.932 10.747 -0.973 1.00 88.31 99 PRO A O 1
ATOM 836 N N . ASP A 1 100 ? 16.825 12.645 -1.480 1.00 78.25 100 ASP A N 1
ATOM 837 C CA . ASP A 1 100 ? 17.784 13.567 -0.853 1.00 78.25 100 ASP A CA 1
ATOM 838 C C . ASP A 1 100 ? 17.932 13.332 0.671 1.00 78.25 100 ASP A C 1
ATOM 840 O O . ASP A 1 100 ? 19.012 13.519 1.231 1.00 78.25 100 ASP A O 1
ATOM 844 N N . GLU A 1 101 ? 16.885 12.847 1.353 1.00 62.25 101 GLU A N 1
ATOM 845 C CA . GLU A 1 101 ? 16.848 12.672 2.820 1.00 62.25 101 GLU A CA 1
ATOM 846 C C . GLU A 1 101 ? 17.599 11.431 3.359 1.00 62.25 101 GLU A C 1
ATOM 848 O O . GLU A 1 101 ? 17.636 11.205 4.569 1.00 62.25 101 GLU A O 1
ATOM 853 N N . MET A 1 102 ? 18.245 10.616 2.512 1.00 54.88 102 MET A N 1
ATOM 854 C CA . MET A 1 102 ? 19.152 9.555 2.998 1.00 54.88 102 MET A CA 1
ATOM 855 C C . MET A 1 102 ? 20.520 10.091 3.470 1.00 54.88 102 MET A C 1
ATOM 857 O O . MET A 1 102 ? 21.302 9.337 4.057 1.00 54.88 102 MET A O 1
ATOM 861 N N . GLY A 1 103 ? 20.804 11.384 3.271 1.00 47.12 103 GLY A N 1
ATOM 862 C CA . GLY A 1 103 ? 21.911 12.103 3.901 1.00 47.12 103 GLY A CA 1
ATOM 863 C C . GLY A 1 103 ? 21.411 12.996 5.040 1.00 47.12 103 GLY A C 1
ATOM 864 O O . GLY A 1 103 ? 20.748 13.987 4.784 1.00 47.12 103 GLY A O 1
ATOM 865 N N . GLU A 1 104 ? 21.790 12.672 6.280 1.00 45.34 104 GLU A N 1
ATOM 866 C CA . GLU A 1 104 ? 21.556 13.450 7.518 1.00 45.34 104 GLU A CA 1
ATOM 867 C C . GLU A 1 104 ? 20.163 13.335 8.182 1.00 45.34 104 GLU A C 1
ATOM 869 O O . GLU A 1 104 ? 19.310 14.208 8.057 1.00 45.34 104 GLU A O 1
ATOM 874 N N . ASN A 1 105 ? 19.973 12.319 9.040 1.00 39.12 105 ASN A N 1
ATOM 875 C CA . ASN A 1 105 ? 19.865 12.487 10.507 1.00 39.12 105 ASN A CA 1
ATOM 876 C C . ASN A 1 105 ? 19.325 11.234 11.218 1.00 39.12 105 ASN A C 1
ATOM 878 O O . ASN A 1 105 ? 18.325 10.647 10.816 1.00 39.12 105 ASN A O 1
ATOM 882 N N . GLY A 1 106 ? 19.952 10.865 12.344 1.00 38.84 106 GLY A N 1
ATOM 883 C CA . GLY A 1 106 ? 19.438 9.789 13.197 1.00 38.84 106 GLY A CA 1
ATOM 884 C C . GLY A 1 106 ? 20.225 9.398 14.455 1.00 38.84 106 GLY A C 1
ATOM 885 O O . GLY A 1 106 ? 19.863 8.403 15.072 1.00 38.84 106 GLY A O 1
ATOM 886 N N . THR A 1 107 ? 21.262 10.128 14.886 1.00 45.62 107 THR A N 1
ATOM 887 C CA . THR A 1 107 ? 21.813 9.986 16.253 1.00 45.62 107 THR A CA 1
ATOM 888 C C . THR A 1 107 ? 21.459 11.212 17.075 1.00 45.62 107 THR A C 1
ATOM 890 O O . THR A 1 107 ? 22.126 12.239 17.016 1.00 45.62 107 THR A O 1
ATOM 893 N N . GLY A 1 108 ? 20.389 11.076 17.849 1.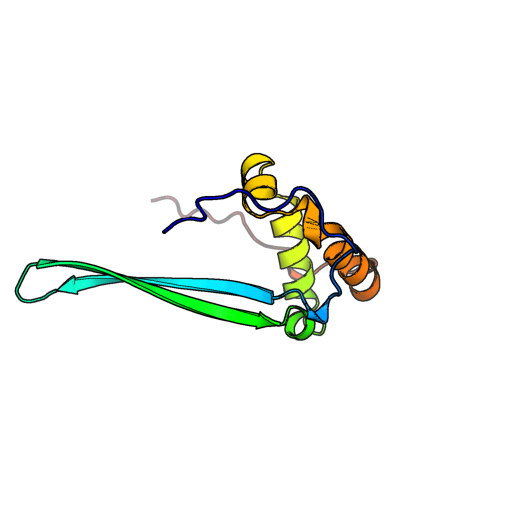00 41.22 108 GLY A N 1
ATOM 894 C CA . GLY A 1 108 ? 19.930 12.058 18.821 1.00 41.22 108 GLY A CA 1
ATOM 895 C C . GLY A 1 108 ? 18.975 11.395 19.804 1.00 41.22 108 GLY A C 1
ATOM 896 O O . GLY A 1 108 ? 17.803 11.743 19.857 1.00 41.22 108 GLY A O 1
ATOM 897 N N . MET A 1 109 ? 19.455 10.384 20.533 1.00 34.16 109 MET A N 1
ATOM 898 C CA . MET A 1 109 ? 18.761 9.882 21.721 1.00 34.16 109 MET A CA 1
ATOM 899 C C . MET A 1 109 ? 18.872 10.948 22.823 1.00 34.16 109 MET A C 1
ATOM 901 O O . MET A 1 109 ? 19.999 11.304 23.175 1.00 34.16 109 MET A O 1
ATOM 905 N N . PRO A 1 110 ? 17.766 11.450 23.397 1.00 41.19 110 PRO A N 1
ATOM 906 C CA . PRO A 1 110 ? 17.823 12.158 24.663 1.00 41.19 110 PRO A CA 1
ATOM 907 C C . PRO A 1 110 ? 18.035 11.123 25.771 1.00 41.19 110 PRO A C 1
ATOM 909 O O . PRO A 1 110 ? 17.223 10.219 25.956 1.00 41.19 110 PRO A O 1
ATOM 912 N N . THR A 1 111 ? 19.147 11.239 26.488 1.00 43.84 111 THR A N 1
ATOM 913 C CA . THR A 1 111 ? 19.307 10.634 27.812 1.00 43.84 111 THR A CA 1
ATOM 914 C C . THR A 1 111 ? 18.424 11.383 28.807 1.00 43.84 111 THR A C 1
ATOM 916 O O . THR A 1 111 ? 18.684 12.558 29.071 1.00 43.84 111 THR A O 1
ATOM 919 N N . GLU A 1 112 ? 17.435 10.693 29.368 1.00 46.34 112 GLU A N 1
ATOM 920 C CA . GLU A 1 112 ? 16.956 10.905 30.741 1.00 46.34 112 GLU A CA 1
ATOM 921 C C . GLU A 1 112 ? 17.262 9.655 31.568 1.00 46.34 112 GLU A C 1
ATOM 923 O O . GLU A 1 112 ? 17.089 8.534 31.030 1.00 46.34 112 GLU A O 1
#

Organism: Hyaloscypha variabilis (strain UAMH 11265 / GT02V1 / F) (NCBI:txid1149755)

Sequence (112 aa):
MFQQEPFADSLPSPPKIEDIHIRHERQTLRRLPRTRAVMFLVRTYLTPLTDLLEERDSLYSLRSAIEAWPEEMARYKGRHVWADVFRRVCDEILGDYIPDEMGENGTGMPTE

Secondary structure (DSSP, 8-state):
----SPPPS--SSPPPGGG-EEEEEEEEEEE-TTT--EEEEEEEEEEEGGGGTT-HHHHHHHHHHHHTS-HHHHHHTTHHHHHHHHHHHHHHHHTT---GGGSS--------

InterPro domains:
  IPR021848 Haem-dependent oxidative N-demethylase, alpha subunit-like [PF11927] (15-85)

Radius of gyration: 18.7 Å; chains: 1; bounding box: 44×32×48 Å